Protein AF-A0A5A8DQF2-F1 (afdb_monomer)

Mean predicted aligned error: 4.68 Å

Structure (mmCIF, N/CA/C/O backbone):
data_AF-A0A5A8DQF2-F1
#
_entry.id   AF-A0A5A8DQF2-F1
#
loop_
_atom_site.group_PDB
_atom_site.id
_atom_site.type_symbol
_atom_site.label_atom_id
_atom_site.label_alt_id
_atom_site.label_comp_id
_atom_site.label_asym_id
_atom_site.label_entity_id
_atom_site.label_seq_id
_atom_site.pdbx_PDB_ins_code
_atom_site.Cartn_x
_atom_site.Cartn_y
_atom_site.Cartn_z
_atom_site.occupancy
_atom_site.B_iso_or_equiv
_atom_site.auth_seq_id
_atom_site.auth_comp_id
_atom_site.auth_asym_id
_atom_site.auth_atom_id
_atom_site.pdbx_PDB_model_num
ATOM 1 N N . MET A 1 1 ? -10.174 12.774 -14.296 1.00 44.78 1 MET A N 1
ATOM 2 C CA . MET A 1 1 ? -9.594 11.418 -14.403 1.00 44.78 1 MET A CA 1
ATOM 3 C C . MET A 1 1 ? -8.167 11.529 -14.918 1.00 44.78 1 MET A C 1
ATOM 5 O O . MET A 1 1 ? -7.975 12.053 -16.009 1.00 44.78 1 MET A O 1
ATOM 9 N N . ARG A 1 2 ? -7.167 11.088 -14.147 1.00 48.50 2 ARG A N 1
ATOM 10 C CA . ARG A 1 2 ? -5.828 10.820 -14.697 1.00 48.50 2 ARG A CA 1
ATOM 11 C C . ARG A 1 2 ? -5.944 9.467 -15.407 1.00 48.50 2 ARG A C 1
ATOM 13 O O . ARG A 1 2 ? -6.318 8.493 -14.767 1.00 48.50 2 ARG A O 1
ATOM 20 N N . LYS A 1 3 ? -5.786 9.425 -16.733 1.00 50.56 3 LYS A N 1
ATOM 21 C CA . LYS A 1 3 ? -6.021 8.202 -17.524 1.00 50.56 3 LYS A CA 1
ATOM 22 C C . LYS A 1 3 ? -5.071 7.089 -17.049 1.00 50.56 3 LYS A C 1
ATOM 24 O O . LYS A 1 3 ? -3.867 7.251 -17.199 1.00 50.56 3 LYS A O 1
ATOM 29 N N . GLY A 1 4 ? -5.608 5.994 -16.499 1.00 71.62 4 GLY A N 1
ATOM 30 C CA . GLY A 1 4 ? -4.874 4.731 -16.316 1.00 71.62 4 GLY A CA 1
ATOM 31 C C . GLY A 1 4 ? -4.881 4.086 -14.923 1.00 71.62 4 GLY A C 1
ATOM 32 O O . GLY A 1 4 ? -4.537 2.915 -14.845 1.00 71.62 4 GLY A O 1
ATOM 33 N N . ILE A 1 5 ? -5.268 4.788 -13.850 1.00 81.94 5 ILE A N 1
ATOM 34 C CA . ILE A 1 5 ? -5.358 4.234 -12.478 1.00 81.94 5 ILE A CA 1
ATOM 35 C C . ILE A 1 5 ? -6.520 4.878 -11.706 1.00 81.94 5 ILE A C 1
ATOM 37 O O . ILE A 1 5 ? -6.947 5.985 -12.052 1.00 81.94 5 ILE A O 1
ATOM 41 N N . SER A 1 6 ? -7.047 4.198 -10.681 1.00 87.69 6 SER A N 1
ATOM 42 C CA . SER A 1 6 ? -8.150 4.726 -9.865 1.00 87.69 6 SER A CA 1
ATOM 43 C C . SER A 1 6 ? -7.744 5.952 -9.034 1.00 87.69 6 SER A C 1
ATOM 45 O O . SER A 1 6 ? -6.5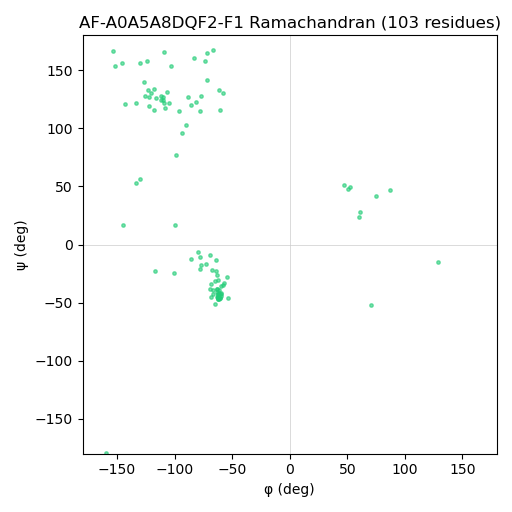65 6.269 -8.870 1.00 87.69 6 SER A O 1
ATOM 47 N N . ALA A 1 7 ? -8.739 6.644 -8.468 1.00 90.25 7 ALA A N 1
ATOM 48 C CA . ALA A 1 7 ? -8.515 7.797 -7.593 1.00 90.25 7 ALA A CA 1
ATOM 49 C C . ALA A 1 7 ? -7.774 7.447 -6.288 1.00 90.25 7 ALA A C 1
ATOM 51 O O . ALA A 1 7 ? -7.315 8.356 -5.606 1.00 90.25 7 ALA A O 1
ATOM 52 N N . ALA A 1 8 ? -7.645 6.158 -5.947 1.00 92.44 8 ALA A N 1
ATOM 53 C CA . ALA A 1 8 ? -6.979 5.682 -4.736 1.00 92.44 8 ALA A CA 1
ATOM 54 C C . ALA A 1 8 ? -5.452 5.884 -4.729 1.00 92.44 8 ALA A C 1
ATOM 56 O O . ALA A 1 8 ? -4.828 5.660 -3.691 1.00 92.44 8 ALA A O 1
ATOM 57 N N . TRP A 1 9 ? -4.864 6.283 -5.860 1.00 94.25 9 TRP A N 1
ATOM 58 C CA . TRP A 1 9 ? -3.423 6.416 -6.045 1.00 94.25 9 TRP A CA 1
ATOM 59 C C . TRP A 1 9 ? -2.986 7.873 -6.216 1.00 94.25 9 TRP A C 1
ATOM 61 O O . TRP A 1 9 ? -3.437 8.580 -7.121 1.00 94.25 9 TRP A O 1
ATOM 71 N N . ASP A 1 10 ? -2.016 8.277 -5.404 1.00 93.25 10 ASP A N 1
ATOM 72 C CA . ASP A 1 10 ? -1.278 9.529 -5.534 1.00 93.25 10 ASP A CA 1
ATOM 73 C C . ASP A 1 10 ? 0.112 9.285 -6.133 1.00 93.25 10 ASP A C 1
ATOM 75 O O . ASP A 1 10 ? 0.692 8.216 -5.970 1.00 93.25 10 ASP A O 1
ATOM 79 N N . VAL A 1 11 ? 0.677 10.295 -6.802 1.00 92.12 11 VAL A N 1
ATOM 80 C CA . VAL A 1 11 ? 2.095 10.291 -7.198 1.00 92.12 11 VAL A CA 1
ATOM 81 C C . VAL A 1 11 ? 2.876 11.065 -6.142 1.00 92.12 11 VAL A C 1
ATOM 83 O O . VAL A 1 11 ? 2.679 12.273 -6.010 1.00 92.12 11 VAL A O 1
ATOM 86 N N . VAL A 1 12 ? 3.758 10.383 -5.412 1.00 90.75 12 VAL A N 1
ATOM 87 C CA . VAL A 1 12 ? 4.570 10.958 -4.328 1.00 90.75 12 VAL A CA 1
ATOM 88 C C . VAL A 1 12 ? 6.013 10.498 -4.497 1.00 90.75 12 VAL A C 1
ATOM 90 O O . VAL A 1 12 ? 6.282 9.299 -4.519 1.00 90.75 12 VAL A O 1
ATOM 93 N N . ASP A 1 13 ? 6.951 11.439 -4.630 1.00 89.00 13 ASP A N 1
ATOM 94 C CA . ASP A 1 13 ? 8.392 11.164 -4.761 1.00 89.00 13 ASP A CA 1
ATOM 95 C C . ASP A 1 13 ? 8.712 10.063 -5.783 1.00 89.00 13 ASP A C 1
ATOM 97 O O . ASP A 1 13 ? 9.392 9.080 -5.487 1.00 89.00 13 ASP A O 1
ATOM 101 N N . HIS A 1 14 ? 8.162 10.212 -6.991 1.00 89.56 14 HIS A N 1
ATOM 102 C CA . HIS A 1 14 ? 8.331 9.271 -8.104 1.00 89.56 14 HIS A CA 1
ATOM 103 C C . HIS A 1 14 ? 7.841 7.836 -7.837 1.00 89.56 14 HIS A C 1
ATOM 105 O O . HIS A 1 14 ? 8.272 6.906 -8.516 1.00 89.56 14 HIS A O 1
ATOM 111 N N . ALA A 1 15 ? 6.918 7.664 -6.893 1.00 92.94 15 ALA A N 1
ATOM 112 C CA . ALA A 1 15 ? 6.206 6.420 -6.637 1.00 92.94 15 ALA A CA 1
ATOM 113 C C . ALA A 1 15 ? 4.690 6.635 -6.720 1.00 92.94 15 ALA A C 1
ATOM 115 O O . ALA A 1 15 ? 4.200 7.755 -6.552 1.00 92.94 15 ALA A O 1
ATOM 116 N N . LEU A 1 16 ? 3.952 5.554 -6.964 1.00 95.38 16 LEU A N 1
ATOM 117 C CA . LEU A 1 16 ? 2.508 5.521 -6.760 1.00 95.38 16 LEU A CA 1
ATOM 118 C C . LEU A 1 16 ? 2.232 5.098 -5.321 1.00 95.38 16 LEU A C 1
ATOM 120 O O . LEU A 1 16 ? 2.720 4.056 -4.892 1.00 95.38 16 LEU A O 1
ATOM 124 N N . GLU A 1 17 ? 1.447 5.878 -4.587 1.00 96.31 17 GLU A N 1
ATOM 125 C CA . GLU A 1 17 ? 1.058 5.573 -3.213 1.00 96.31 17 GLU A CA 1
ATOM 126 C C . GLU A 1 17 ? -0.455 5.466 -3.064 1.00 96.31 17 GLU A C 1
ATOM 128 O O . GLU A 1 17 ? -1.190 6.379 -3.434 1.00 96.31 17 GLU A O 1
ATOM 133 N N . ARG A 1 18 ? -0.911 4.380 -2.440 1.00 96.81 18 ARG A N 1
ATOM 134 C CA . ARG A 1 18 ? -2.284 4.218 -1.956 1.00 96.81 18 ARG A CA 1
ATOM 135 C C . ARG A 1 18 ? -2.267 4.091 -0.443 1.00 96.81 18 ARG A C 1
ATOM 137 O O . ARG A 1 18 ? -1.572 3.236 0.106 1.00 96.81 18 ARG A O 1
ATOM 144 N N . ARG A 1 19 ? -3.048 4.931 0.237 1.00 97.69 19 ARG A N 1
ATOM 145 C CA . ARG A 1 19 ? -3.153 4.959 1.703 1.00 97.69 19 ARG A CA 1
ATOM 146 C C . ARG A 1 19 ? -4.587 4.766 2.149 1.00 97.69 19 ARG A C 1
ATOM 148 O O . ARG A 1 19 ? -5.483 5.441 1.653 1.00 97.69 19 ARG A O 1
ATOM 155 N N . PHE A 1 20 ? -4.798 3.889 3.123 1.00 98.19 20 PHE A N 1
ATOM 156 C CA . PHE A 1 20 ? -6.110 3.699 3.735 1.00 98.19 20 PHE A CA 1
ATOM 157 C C . PHE A 1 20 ? -6.010 3.173 5.165 1.00 98.19 20 PHE A C 1
ATOM 159 O O . PHE A 1 20 ? -4.967 2.704 5.618 1.00 98.19 20 PHE A O 1
ATOM 166 N N . VAL A 1 21 ? -7.126 3.232 5.889 1.00 98.56 21 VAL A N 1
ATOM 167 C CA . VAL A 1 21 ? -7.251 2.626 7.219 1.00 98.56 21 VAL A CA 1
ATOM 168 C C . VAL A 1 21 ? -8.151 1.403 7.100 1.00 98.56 21 VAL A C 1
ATOM 170 O O . VAL A 1 21 ? -9.327 1.535 6.758 1.00 98.56 21 VAL A O 1
ATOM 173 N N . ALA A 1 22 ? -7.618 0.217 7.386 1.00 98.50 22 ALA A N 1
ATOM 174 C CA . ALA A 1 22 ? -8.384 -1.026 7.378 1.00 98.50 22 ALA A CA 1
ATOM 175 C C . ALA A 1 22 ? -9.351 -1.098 8.572 1.00 98.50 22 ALA A C 1
ATOM 177 O O . ALA A 1 22 ? -9.239 -0.350 9.549 1.00 98.50 22 ALA A O 1
ATOM 178 N N . LYS A 1 23 ? -10.326 -2.010 8.524 1.00 98.44 23 LYS A N 1
ATOM 179 C CA . LYS A 1 23 ? -11.293 -2.204 9.616 1.00 98.44 23 LYS A CA 1
ATOM 180 C C . LYS A 1 23 ? -10.614 -2.615 10.921 1.00 98.44 23 LYS A C 1
ATOM 182 O O . LYS A 1 23 ? -11.006 -2.148 11.986 1.00 98.44 23 LYS A O 1
ATOM 187 N N . ASN A 1 24 ? -9.599 -3.463 10.856 1.00 98.50 24 ASN A N 1
ATOM 188 C CA . ASN A 1 24 ? -8.802 -3.942 11.984 1.00 98.50 24 ASN A CA 1
ATOM 189 C C . ASN A 1 24 ? -7.457 -4.485 11.457 1.00 98.50 24 ASN A C 1
ATOM 191 O O . ASN A 1 24 ? -7.208 -4.427 10.254 1.00 98.50 24 ASN A O 1
ATOM 195 N N . PHE A 1 25 ? -6.595 -4.984 12.348 1.00 98.62 25 PHE A N 1
ATOM 196 C CA . PHE A 1 25 ? -5.290 -5.544 11.966 1.00 98.62 25 PHE A CA 1
ATOM 197 C C . PHE A 1 25 ? -5.415 -6.728 11.002 1.00 98.62 25 PHE A C 1
ATOM 199 O O . PHE A 1 25 ? -4.705 -6.772 10.006 1.00 98.62 25 PHE A O 1
ATOM 206 N N . GLN A 1 26 ? -6.363 -7.643 11.243 1.00 98.69 26 GLN A N 1
ATOM 207 C CA . GLN A 1 26 ? -6.570 -8.793 10.359 1.00 98.69 26 GLN A CA 1
ATOM 208 C C . GLN A 1 26 ? -6.970 -8.357 8.943 1.00 98.69 26 GLN A C 1
ATOM 210 O O . GLN A 1 26 ? -6.364 -8.800 7.982 1.00 98.69 26 GLN A O 1
ATOM 215 N N . ALA A 1 27 ? -7.897 -7.405 8.808 1.00 98.50 27 ALA A N 1
ATOM 216 C CA . ALA A 1 27 ? -8.282 -6.859 7.507 1.00 98.50 27 ALA A CA 1
ATOM 217 C C . ALA A 1 27 ? -7.116 -6.160 6.782 1.00 98.50 27 ALA A C 1
ATOM 219 O O . ALA A 1 27 ? -7.088 -6.137 5.554 1.00 98.50 27 ALA A O 1
ATOM 220 N N . ALA A 1 28 ? -6.165 -5.578 7.523 1.00 98.62 28 ALA A N 1
ATOM 221 C CA . ALA A 1 28 ? -4.942 -5.040 6.934 1.00 98.62 28 ALA A CA 1
ATOM 222 C C . ALA A 1 28 ? -4.043 -6.168 6.401 1.00 98.62 28 ALA A C 1
ATOM 224 O O . ALA A 1 28 ? -3.571 -6.075 5.271 1.00 98.62 28 ALA A O 1
ATOM 225 N N . LEU A 1 29 ? -3.849 -7.241 7.178 1.00 98.69 29 LEU A N 1
ATOM 226 C CA . LEU A 1 29 ? -3.092 -8.416 6.738 1.00 98.69 29 LEU A CA 1
ATOM 227 C C . LEU A 1 29 ? -3.718 -9.080 5.510 1.00 98.69 29 LEU A C 1
ATOM 229 O O . LEU A 1 29 ? -3.001 -9.358 4.555 1.00 98.69 29 LEU A O 1
ATOM 233 N N . ASP A 1 30 ? -5.036 -9.284 5.505 1.00 98.56 30 ASP A N 1
ATOM 234 C CA . ASP A 1 30 ? -5.748 -9.921 4.392 1.00 98.56 30 ASP A CA 1
ATOM 235 C C . ASP A 1 30 ? -5.561 -9.123 3.090 1.00 98.56 30 ASP A C 1
ATOM 237 O O . ASP A 1 30 ? -5.281 -9.697 2.036 1.00 98.56 30 ASP A O 1
ATOM 241 N N . ALA A 1 31 ? -5.630 -7.787 3.175 1.00 98.31 31 ALA A N 1
ATOM 242 C CA . ALA A 1 31 ? -5.341 -6.910 2.045 1.00 98.31 31 ALA A CA 1
ATOM 243 C C . ALA A 1 31 ? -3.885 -7.057 1.569 1.00 98.31 31 ALA A C 1
ATOM 245 O O . ALA A 1 31 ? -3.648 -7.202 0.372 1.00 98.31 31 ALA A O 1
ATOM 246 N N . LEU A 1 32 ? -2.910 -7.070 2.487 1.00 98.44 32 LEU A N 1
ATOM 247 C CA . LEU A 1 32 ? -1.491 -7.241 2.151 1.00 98.44 32 LEU A CA 1
ATOM 248 C C . LEU A 1 32 ? -1.193 -8.598 1.504 1.00 98.44 32 LEU A C 1
ATOM 250 O O . LEU A 1 32 ? -0.430 -8.648 0.545 1.00 98.44 32 LEU A O 1
ATOM 254 N N . VAL A 1 33 ? -1.806 -9.682 1.986 1.00 98.62 33 VAL A N 1
ATOM 255 C CA . VAL A 1 33 ? -1.682 -11.018 1.383 1.00 98.62 33 VAL A CA 1
ATOM 256 C C . VAL A 1 33 ? -2.247 -11.016 -0.037 1.00 98.62 33 VAL A C 1
ATOM 258 O O . VAL A 1 33 ? -1.597 -11.516 -0.956 1.00 98.62 33 VAL A O 1
ATOM 261 N N . GLY A 1 34 ? -3.415 -10.399 -0.242 1.00 98.56 34 GLY A N 1
ATOM 262 C CA . GLY A 1 34 ? -4.005 -10.238 -1.571 1.00 98.56 34 GLY A CA 1
ATOM 263 C C . GLY A 1 34 ? -3.116 -9.425 -2.516 1.00 98.56 34 GLY A C 1
ATOM 264 O O . GLY A 1 34 ? -2.861 -9.847 -3.645 1.00 98.56 34 GLY A O 1
ATOM 265 N N . PHE A 1 35 ? -2.580 -8.295 -2.046 1.00 98.56 35 PHE A N 1
ATOM 266 C CA . PHE A 1 35 ? -1.641 -7.484 -2.821 1.00 98.56 35 PHE A CA 1
ATOM 267 C C . PHE A 1 35 ? -0.358 -8.250 -3.151 1.00 98.56 35 PHE A C 1
ATOM 269 O O . PHE A 1 35 ? 0.102 -8.194 -4.289 1.00 98.56 35 PHE A O 1
ATOM 276 N N . GLY A 1 36 ? 0.191 -8.995 -2.188 1.00 98.38 36 GLY A N 1
ATOM 277 C CA . GLY A 1 36 ? 1.385 -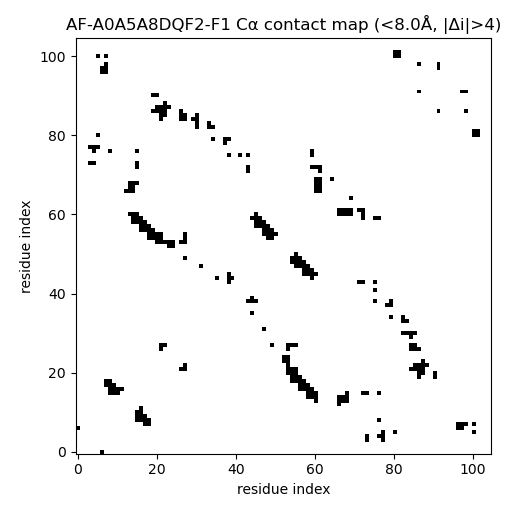9.816 -2.372 1.00 98.38 36 GLY A CA 1
ATOM 278 C C . GLY A 1 36 ? 1.201 -10.882 -3.450 1.00 98.38 36 GLY A C 1
ATOM 279 O O . GLY A 1 36 ? 2.056 -11.019 -4.320 1.00 98.38 36 GLY A O 1
ATOM 280 N N . ALA A 1 37 ? 0.060 -11.577 -3.464 1.00 98.50 37 ALA A N 1
ATOM 281 C CA . ALA A 1 37 ? -0.244 -12.572 -4.494 1.00 98.50 37 ALA A CA 1
ATOM 282 C C . ALA A 1 37 ? -0.327 -11.956 -5.904 1.00 98.50 37 ALA A C 1
ATOM 284 O O . ALA A 1 37 ? 0.210 -12.513 -6.862 1.00 98.50 37 ALA A O 1
ATOM 285 N N . VAL A 1 38 ? -0.966 -10.788 -6.037 1.00 98.38 38 VAL A N 1
ATOM 286 C CA . VAL A 1 38 ? -1.060 -10.065 -7.317 1.00 98.38 38 VAL A CA 1
ATOM 287 C C . VAL A 1 38 ? 0.306 -9.551 -7.777 1.00 98.38 38 VAL A C 1
ATOM 289 O O . VAL A 1 38 ? 0.626 -9.655 -8.961 1.00 98.38 38 VAL A O 1
ATOM 292 N N . ALA A 1 39 ? 1.104 -9.009 -6.856 1.00 98.00 39 ALA A N 1
ATOM 293 C CA . ALA A 1 39 ? 2.451 -8.517 -7.123 1.00 98.00 39 ALA A CA 1
ATOM 294 C C . ALA A 1 39 ? 3.386 -9.637 -7.601 1.00 98.00 39 ALA A C 1
ATOM 296 O O . ALA A 1 39 ? 4.064 -9.480 -8.617 1.00 98.00 39 ALA A O 1
ATOM 297 N N . GLU A 1 40 ? 3.352 -10.791 -6.930 1.00 98.19 40 GLU A N 1
ATOM 298 C CA . GLU A 1 40 ? 4.155 -11.959 -7.298 1.00 98.19 40 GLU A CA 1
ATOM 299 C C . GLU A 1 40 ? 3.779 -12.480 -8.688 1.00 98.19 40 GLU A C 1
ATOM 301 O O . GLU A 1 40 ? 4.640 -12.639 -9.550 1.00 98.19 40 GLU A O 1
ATOM 306 N N .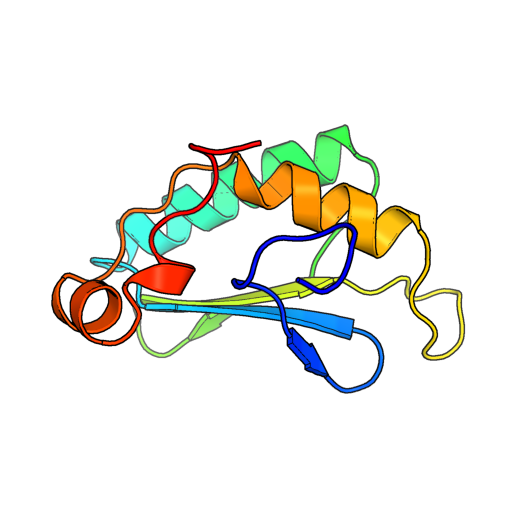 ALA A 1 41 ? 2.480 -12.634 -8.967 1.00 97.75 41 ALA A N 1
ATOM 307 C CA . ALA A 1 41 ? 2.004 -13.025 -10.294 1.00 97.75 41 ALA A CA 1
ATOM 308 C C . ALA A 1 41 ? 2.345 -11.995 -11.390 1.00 97.75 41 ALA A C 1
ATOM 310 O O . ALA A 1 41 ? 2.431 -12.342 -12.568 1.00 97.75 41 ALA A O 1
ATOM 311 N N . ALA A 1 42 ? 2.516 -10.720 -11.028 1.00 95.38 42 ALA A N 1
ATOM 312 C CA . ALA A 1 42 ? 2.922 -9.664 -11.949 1.00 95.38 42 ALA A CA 1
ATOM 313 C C . ALA A 1 42 ? 4.447 -9.556 -12.129 1.00 95.38 42 ALA A C 1
ATOM 315 O O . ALA A 1 42 ? 4.872 -8.853 -13.046 1.00 95.38 42 ALA A O 1
ATOM 316 N N . GLY A 1 43 ? 5.252 -10.210 -11.283 1.00 95.62 43 GLY A N 1
ATOM 317 C CA . GLY A 1 43 ? 6.708 -10.053 -11.265 1.00 95.62 43 GLY A CA 1
ATOM 318 C C . GLY A 1 43 ? 7.160 -8.621 -10.956 1.00 95.62 43 GLY A C 1
ATOM 319 O O . GLY A 1 43 ? 8.207 -8.195 -11.439 1.00 95.62 43 GLY A O 1
ATOM 320 N N . HIS A 1 44 ? 6.347 -7.857 -10.217 1.00 95.00 44 HIS A N 1
ATOM 321 C CA . HIS A 1 44 ? 6.631 -6.471 -9.845 1.00 95.00 44 HIS A CA 1
ATOM 322 C C . HIS A 1 44 ? 6.133 -6.213 -8.428 1.00 95.00 44 HIS A C 1
ATOM 324 O O . HIS A 1 44 ? 4.946 -6.388 -8.143 1.00 95.00 44 HIS A O 1
ATOM 330 N N . HIS A 1 45 ? 7.037 -5.828 -7.533 1.00 96.00 45 HIS A N 1
ATOM 331 C CA . HIS A 1 45 ? 6.794 -5.868 -6.093 1.00 96.00 45 HIS A CA 1
ATOM 332 C C . HIS A 1 45 ? 6.664 -4.457 -5.501 1.00 96.00 45 HIS A C 1
ATOM 334 O O . HIS A 1 45 ? 7.572 -3.645 -5.678 1.00 96.00 45 HIS A O 1
ATOM 340 N N . PRO A 1 46 ? 5.555 -4.142 -4.807 1.00 96.56 46 PRO A N 1
ATOM 341 C CA . PRO A 1 46 ? 5.414 -2.903 -4.054 1.00 96.56 46 PRO A CA 1
ATOM 342 C C . PRO A 1 46 ? 6.046 -3.011 -2.663 1.00 96.56 46 PRO A C 1
ATOM 344 O O . PRO A 1 46 ? 6.142 -4.099 -2.093 1.00 96.56 46 PRO A O 1
ATOM 347 N N . ASP A 1 47 ? 6.328 -1.863 -2.057 1.00 97.19 47 ASP A N 1
ATOM 348 C CA . ASP A 1 47 ? 6.500 -1.767 -0.613 1.00 97.19 47 ASP A CA 1
ATOM 349 C C . ASP A 1 47 ? 5.121 -1.779 0.066 1.00 97.19 47 ASP A C 1
ATOM 351 O O . ASP A 1 47 ? 4.216 -1.005 -0.277 1.00 97.19 47 ASP A O 1
ATOM 355 N N . LEU A 1 48 ? 4.957 -2.669 1.047 1.00 98.00 48 LEU A N 1
ATOM 356 C CA . LEU A 1 48 ? 3.720 -2.859 1.799 1.00 98.00 48 LEU A CA 1
ATOM 357 C C . LEU A 1 48 ? 3.957 -2.553 3.277 1.00 98.00 48 LEU A C 1
ATOM 359 O O . LEU A 1 48 ? 4.697 -3.258 3.960 1.00 98.00 48 LEU A O 1
ATOM 363 N N . HIS A 1 49 ? 3.290 -1.522 3.792 1.00 98.19 49 HIS A N 1
ATOM 364 C CA . HIS A 1 49 ? 3.446 -1.093 5.178 1.00 98.19 49 HIS A CA 1
ATOM 365 C C . HIS A 1 49 ? 2.140 -1.223 5.952 1.00 98.19 49 HIS A C 1
ATOM 367 O O . HIS A 1 49 ? 1.100 -0.735 5.510 1.00 98.19 49 HIS A O 1
ATOM 373 N N . ILE A 1 50 ? 2.228 -1.786 7.160 1.00 98.44 50 ILE A N 1
ATOM 374 C CA . ILE A 1 50 ? 1.222 -1.618 8.210 1.00 98.44 50 ILE A CA 1
ATOM 375 C C . ILE A 1 50 ? 1.853 -0.792 9.326 1.00 98.44 50 ILE A C 1
ATOM 377 O O . ILE A 1 50 ? 2.887 -1.158 9.880 1.00 98.44 50 ILE A O 1
ATOM 381 N N . THR A 1 51 ? 1.215 0.317 9.682 1.00 98.50 51 THR A N 1
ATOM 382 C CA . THR A 1 51 ? 1.626 1.164 10.808 1.00 98.50 51 THR A CA 1
ATOM 383 C C . THR A 1 51 ? 0.433 1.461 11.707 1.00 98.50 51 THR A C 1
ATOM 385 O O . THR A 1 51 ? -0.720 1.378 11.278 1.00 98.50 51 THR A O 1
ATOM 388 N N . GLY A 1 52 ? 0.693 1.781 12.979 1.00 97.94 52 GLY A N 1
ATOM 389 C CA . GLY A 1 52 ? -0.357 2.206 13.912 1.00 97.94 52 GLY A CA 1
ATOM 390 C C . GLY A 1 52 ? -1.551 1.250 13.945 1.00 97.94 52 GLY A C 1
ATOM 391 O O . GLY A 1 52 ? -2.692 1.690 13.809 1.00 97.94 52 GLY A O 1
ATOM 392 N N . PHE A 1 53 ? -1.279 -0.056 14.061 1.00 98.44 53 PHE A N 1
ATOM 393 C CA . PHE A 1 53 ? -2.249 -1.157 14.041 1.00 98.44 53 PHE A CA 1
ATOM 394 C C . PHE A 1 53 ? -2.906 -1.432 12.674 1.00 98.44 53 PHE A C 1
ATOM 396 O O . PHE A 1 53 ? -2.884 -2.563 12.216 1.00 98.44 53 PHE A O 1
ATOM 403 N N . ARG A 1 54 ? -3.496 -0.461 11.979 1.00 98.38 54 ARG A N 1
ATOM 404 C CA . ARG A 1 54 ? -4.309 -0.780 10.780 1.00 98.38 54 ARG A CA 1
ATOM 405 C C . ARG A 1 54 ? -4.231 0.248 9.657 1.00 98.38 54 ARG A C 1
ATOM 407 O O . ARG A 1 54 ? -5.103 0.267 8.789 1.00 98.38 54 ARG A O 1
ATOM 414 N N . ASN A 1 55 ? -3.224 1.115 9.688 1.00 98.75 55 ASN A N 1
ATOM 415 C CA . ASN A 1 55 ? -2.969 2.055 8.604 1.00 98.75 55 ASN A CA 1
ATOM 416 C C . ASN A 1 55 ? -2.109 1.348 7.563 1.00 98.75 55 ASN A C 1
ATOM 418 O O . ASN A 1 55 ? -1.009 0.897 7.886 1.00 98.75 55 ASN A O 1
ATOM 422 N N . VAL A 1 56 ? -2.622 1.248 6.342 1.00 98.69 56 VAL A N 1
ATOM 423 C CA . VAL A 1 56 ? -1.949 0.588 5.228 1.00 98.69 56 VAL A CA 1
ATOM 424 C C . VAL A 1 56 ? -1.444 1.639 4.253 1.00 98.69 56 VAL A C 1
ATOM 426 O O . VAL A 1 56 ? -2.204 2.518 3.838 1.00 98.69 56 VAL A O 1
ATOM 429 N N . THR A 1 57 ? -0.180 1.503 3.864 1.00 98.50 57 THR A N 1
ATOM 430 C CA . THR A 1 57 ? 0.407 2.217 2.729 1.00 98.50 57 THR A CA 1
ATOM 431 C C . THR A 1 57 ? 0.943 1.188 1.746 1.00 98.50 57 THR A C 1
ATOM 433 O O . THR A 1 57 ? 1.727 0.320 2.128 1.00 98.50 57 THR A O 1
ATOM 436 N N . VAL A 1 58 ? 0.526 1.304 0.488 1.00 98.12 58 VAL A N 1
ATOM 437 C CA . VAL A 1 58 ? 1.082 0.560 -0.644 1.00 98.12 58 VAL A CA 1
ATOM 438 C C . VAL A 1 58 ? 1.859 1.548 -1.494 1.00 98.12 58 VAL A C 1
ATOM 440 O O . VAL A 1 58 ? 1.275 2.533 -1.945 1.00 98.12 58 VAL A O 1
ATOM 443 N N . ARG A 1 59 ? 3.152 1.301 -1.704 1.00 96.94 59 ARG A N 1
ATOM 444 C CA . ARG A 1 59 ? 4.026 2.170 -2.495 1.00 96.94 59 ARG A CA 1
ATOM 445 C C . ARG A 1 59 ? 4.646 1.374 -3.641 1.00 96.94 59 ARG 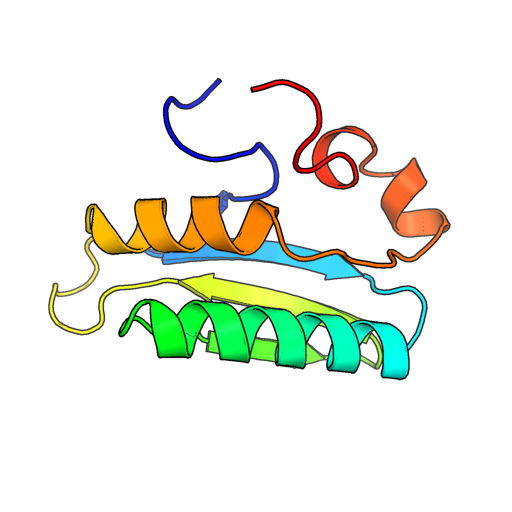A C 1
ATOM 447 O O . ARG A 1 59 ? 5.338 0.392 -3.413 1.00 96.94 59 ARG A O 1
ATOM 454 N N . ILE A 1 60 ? 4.384 1.785 -4.879 1.00 95.81 60 ILE A N 1
ATOM 455 C CA . ILE A 1 60 ? 4.899 1.134 -6.090 1.00 95.81 60 ILE A CA 1
ATOM 456 C C . ILE A 1 60 ? 5.933 2.041 -6.743 1.00 95.81 60 ILE A C 1
ATOM 458 O O . ILE A 1 60 ? 5.648 3.200 -7.053 1.00 95.81 60 ILE A O 1
ATOM 462 N N . SER A 1 61 ? 7.115 1.496 -7.007 1.00 92.62 61 SER A N 1
ATOM 463 C CA . SER A 1 61 ? 8.115 2.148 -7.845 1.00 92.62 61 SER A CA 1
ATOM 464 C C . SER A 1 61 ? 9.001 1.120 -8.536 1.00 92.62 61 SER A C 1
ATOM 466 O O . SER A 1 61 ? 9.223 0.024 -8.027 1.00 92.62 61 SER A O 1
ATOM 468 N N . THR A 1 62 ? 9.563 1.486 -9.683 1.00 86.44 62 THR A N 1
ATOM 469 C CA . THR A 1 62 ? 10.585 0.673 -10.340 1.00 86.44 62 THR A CA 1
ATOM 470 C C .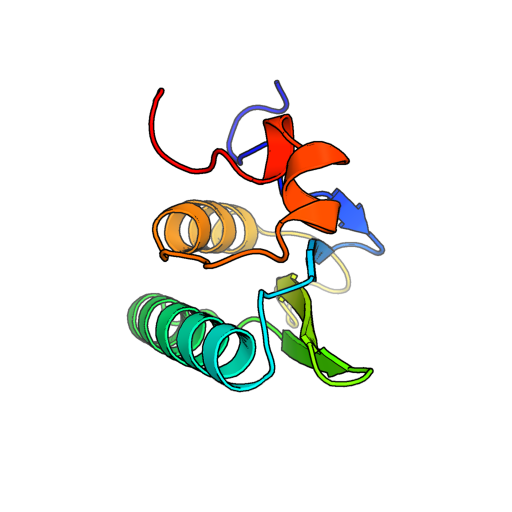 THR A 1 62 ? 11.975 1.089 -9.844 1.00 86.44 62 THR A C 1
ATOM 472 O O . THR A 1 62 ? 12.534 2.091 -10.301 1.00 86.44 62 THR A O 1
ATOM 475 N N . HIS A 1 63 ? 12.573 0.300 -8.942 1.00 73.56 63 HIS A N 1
ATOM 476 C CA . HIS A 1 63 ? 13.865 0.614 -8.301 1.00 73.56 63 HIS A CA 1
ATOM 477 C C . HIS A 1 63 ? 15.020 0.891 -9.289 1.00 73.56 63 HIS A C 1
ATOM 479 O O . HIS A 1 63 ? 15.924 1.669 -8.989 1.00 73.56 63 HIS A O 1
ATOM 485 N N . GLY A 1 64 ? 14.984 0.310 -10.494 1.00 72.69 64 GLY A N 1
ATOM 486 C CA . GLY A 1 64 ? 16.037 0.460 -11.506 1.00 72.69 64 GLY A CA 1
ATOM 487 C C . GLY A 1 64 ? 16.039 1.780 -12.292 1.00 72.69 64 GLY A C 1
ATOM 488 O O . GLY A 1 64 ? 17.003 2.054 -13.006 1.00 72.69 64 GLY A O 1
ATOM 489 N N . LEU A 1 65 ? 14.996 2.613 -12.190 1.00 74.12 65 LEU A N 1
ATOM 490 C CA . LEU A 1 65 ? 14.803 3.763 -13.092 1.00 74.12 65 LEU A CA 1
ATOM 491 C C . LEU A 1 65 ? 15.225 5.127 -12.527 1.00 74.12 65 LEU A C 1
ATOM 493 O O . LEU A 1 65 ? 14.866 6.159 -13.095 1.00 74.12 65 LEU A O 1
ATOM 497 N N . ARG A 1 66 ? 16.026 5.154 -11.451 1.00 73.00 66 ARG A N 1
ATOM 498 C CA . ARG A 1 66 ? 16.567 6.394 -10.849 1.00 73.00 66 ARG A CA 1
ATOM 499 C C . ARG A 1 66 ? 15.478 7.434 -10.535 1.00 73.00 66 ARG A C 1
ATOM 501 O O . ARG A 1 66 ? 15.600 8.594 -10.920 1.00 73.00 66 ARG A O 1
ATOM 508 N N . GLY A 1 67 ? 14.404 7.014 -9.866 1.00 71.00 67 GLY A N 1
ATOM 509 C CA . GLY A 1 67 ? 13.308 7.916 -9.498 1.00 71.00 67 GLY A CA 1
ATOM 510 C C . GLY A 1 67 ? 12.410 8.283 -10.679 1.00 71.00 67 GLY A C 1
ATOM 511 O O . GLY A 1 67 ? 12.023 9.435 -10.835 1.00 71.00 67 GLY A O 1
ATOM 512 N N . LYS A 1 68 ? 12.082 7.320 -11.544 1.00 81.56 68 LYS A N 1
ATOM 513 C CA . LYS A 1 68 ? 11.048 7.490 -12.570 1.00 81.56 68 LYS A CA 1
ATOM 514 C C . LYS A 1 68 ? 10.035 6.364 -12.471 1.00 81.56 68 L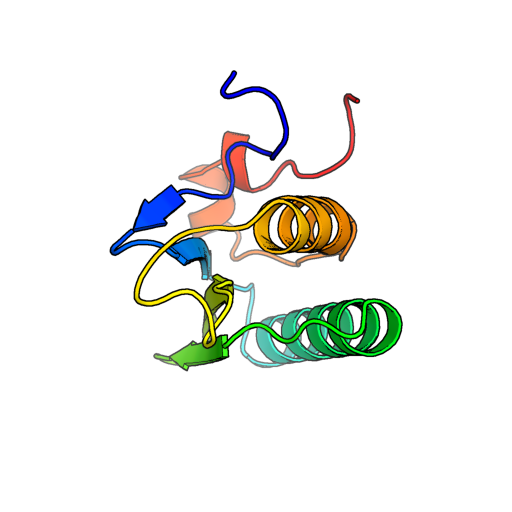YS A C 1
ATOM 516 O O . LYS A 1 68 ? 10.417 5.209 -12.301 1.00 81.56 68 LYS A O 1
ATOM 521 N N . LEU A 1 69 ? 8.767 6.723 -12.646 1.00 88.69 69 LEU A N 1
ATOM 522 C CA . LEU A 1 69 ? 7.694 5.756 -12.827 1.00 88.69 69 LEU A CA 1
ATOM 523 C C . LEU A 1 69 ? 7.795 5.109 -14.210 1.00 88.69 69 LEU A C 1
ATOM 525 O O . LEU A 1 69 ? 8.102 5.773 -15.205 1.00 88.69 69 LEU A O 1
ATOM 529 N N . SER A 1 70 ? 7.501 3.820 -14.262 1.00 90.56 70 SER A N 1
ATOM 530 C CA . SER A 1 70 ? 7.356 3.032 -15.476 1.00 90.56 70 SER A CA 1
ATOM 531 C C . SER A 1 70 ? 5.897 2.664 -15.714 1.00 90.56 70 SER A C 1
ATOM 533 O O . SER A 1 70 ? 5.062 2.723 -14.816 1.00 90.56 70 SER A O 1
ATOM 535 N N . VAL A 1 71 ? 5.595 2.205 -16.928 1.00 91.00 71 VAL A N 1
ATOM 536 C CA . VAL A 1 71 ? 4.281 1.635 -17.258 1.00 91.00 71 VAL A CA 1
ATOM 537 C C . VAL A 1 71 ? 3.937 0.445 -16.349 1.00 91.00 71 VAL A C 1
ATOM 539 O O . VAL A 1 71 ? 2.776 0.287 -15.981 1.00 91.00 71 VAL A O 1
ATOM 542 N N . ASN A 1 72 ? 4.929 -0.344 -15.921 1.00 91.81 72 AS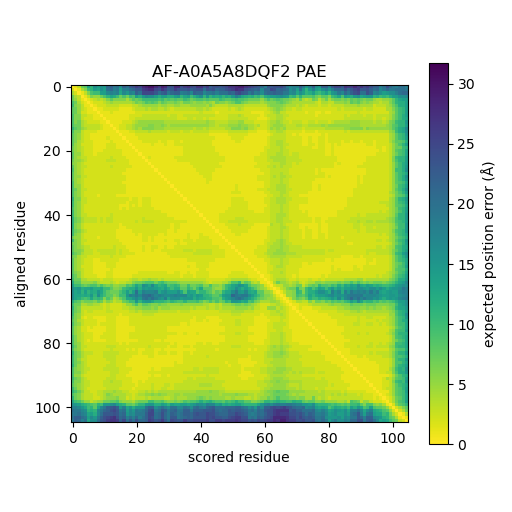N A N 1
ATOM 543 C CA . ASN A 1 72 ? 4.705 -1.483 -15.027 1.00 91.81 72 ASN A CA 1
ATOM 544 C C . ASN A 1 72 ? 4.190 -1.046 -13.651 1.00 91.81 72 ASN A C 1
ATOM 546 O O . ASN A 1 72 ? 3.375 -1.758 -13.066 1.00 91.81 72 ASN A O 1
ATOM 550 N N . ASP A 1 73 ? 4.588 0.138 -13.171 1.00 93.94 73 ASP A N 1
ATOM 551 C CA . ASP A 1 73 ? 4.077 0.689 -11.912 1.00 93.94 73 ASP A CA 1
ATOM 552 C C . ASP A 1 73 ? 2.564 0.948 -12.005 1.00 93.94 73 ASP A C 1
ATOM 554 O O . ASP A 1 73 ? 1.801 0.549 -11.126 1.00 93.94 73 ASP A O 1
ATOM 558 N N . PHE A 1 74 ? 2.112 1.545 -13.114 1.00 93.94 74 PHE A N 1
ATOM 559 C CA . PHE A 1 74 ? 0.690 1.804 -13.364 1.00 93.94 74 PHE A CA 1
ATOM 560 C C . PHE A 1 74 ? -0.109 0.518 -13.617 1.00 93.94 74 PHE A C 1
ATOM 562 O O . PHE A 1 74 ? -1.236 0.395 -13.138 1.00 93.94 74 PHE A O 1
ATOM 569 N N . ILE A 1 75 ? 0.468 -0.460 -14.328 1.00 93.88 75 ILE A N 1
ATOM 570 C CA . ILE A 1 75 ? -0.168 -1.770 -14.545 1.00 93.88 75 ILE A CA 1
ATOM 571 C C . ILE A 1 75 ? -0.382 -2.482 -13.208 1.00 93.88 75 ILE A C 1
ATOM 573 O O . ILE A 1 75 ? -1.475 -2.990 -12.958 1.00 93.88 75 ILE A O 1
ATOM 577 N N . LEU A 1 76 ? 0.636 -2.521 -12.344 1.00 95.94 76 LEU A N 1
ATOM 578 C CA . LEU A 1 76 ? 0.504 -3.133 -11.026 1.00 95.94 76 LEU A CA 1
ATOM 579 C C . LEU A 1 76 ? -0.548 -2.400 -10.188 1.00 95.94 76 LEU A C 1
ATOM 581 O O . LEU A 1 76 ? -1.431 -3.057 -9.648 1.00 95.94 76 LEU A O 1
ATOM 585 N N . ALA A 1 77 ? -0.518 -1.064 -10.143 1.00 95.88 77 ALA A N 1
ATOM 586 C CA . ALA A 1 77 ? -1.516 -0.266 -9.428 1.00 95.88 77 ALA A CA 1
ATOM 587 C C . ALA A 1 77 ? -2.952 -0.614 -9.857 1.00 95.88 77 ALA A C 1
ATOM 589 O O . ALA A 1 77 ? -3.807 -0.875 -9.011 1.00 95.88 77 ALA A O 1
ATOM 590 N N . SER A 1 78 ? -3.193 -0.711 -11.169 1.00 94.50 78 SER A N 1
ATOM 591 C CA . SER A 1 78 ? -4.493 -1.109 -11.718 1.00 94.50 78 SER A CA 1
ATOM 592 C C . SER A 1 78 ? -4.891 -2.539 -11.333 1.00 94.50 78 SER A C 1
ATOM 594 O O . SER A 1 78 ? -6.056 -2.774 -11.022 1.00 94.50 78 SER A O 1
ATOM 596 N N . LYS A 1 79 ? -3.955 -3.498 -11.299 1.00 95.19 79 LYS A N 1
ATOM 597 C CA . LYS A 1 79 ? -4.246 -4.869 -10.842 1.00 95.19 79 LYS A CA 1
ATOM 598 C C . LYS A 1 79 ? -4.588 -4.923 -9.349 1.00 95.19 79 LYS A C 1
ATOM 600 O O . LYS A 1 79 ? -5.490 -5.659 -8.958 1.00 95.19 79 LYS A O 1
ATOM 605 N N . LEU A 1 80 ? -3.894 -4.140 -8.518 1.00 96.12 80 LEU A N 1
ATOM 606 C CA . LEU A 1 80 ? -4.143 -4.077 -7.073 1.00 96.12 80 LEU A CA 1
ATOM 607 C C . LEU A 1 80 ? -5.499 -3.442 -6.728 1.00 96.12 80 LEU A C 1
ATOM 609 O O . LEU A 1 80 ? -6.038 -3.710 -5.655 1.00 96.12 80 LEU A O 1
ATOM 613 N N . ASP A 1 81 ? -6.089 -2.649 -7.625 1.00 93.94 81 ASP A N 1
ATOM 614 C CA . ASP A 1 81 ? -7.447 -2.124 -7.438 1.00 93.94 81 ASP A CA 1
ATOM 615 C C . ASP A 1 81 ? -8.517 -3.228 -7.410 1.00 93.94 81 ASP A C 1
ATOM 617 O O . ASP A 1 81 ? -9.560 -3.034 -6.792 1.00 93.94 81 ASP A O 1
ATOM 621 N N . GLY A 1 82 ? -8.242 -4.398 -7.999 1.00 93.12 82 GLY A N 1
ATOM 622 C CA . GLY A 1 82 ? -9.127 -5.564 -7.951 1.00 93.12 82 GLY A CA 1
ATOM 623 C C . GLY A 1 82 ? -9.056 -6.376 -6.652 1.00 93.12 82 GLY A C 1
ATOM 624 O O . GLY A 1 82 ? -9.840 -7.307 -6.479 1.00 93.12 82 GLY A O 1
ATOM 625 N N . VAL A 1 83 ? -8.131 -6.063 -5.736 1.00 95.44 83 VAL A N 1
ATOM 626 C 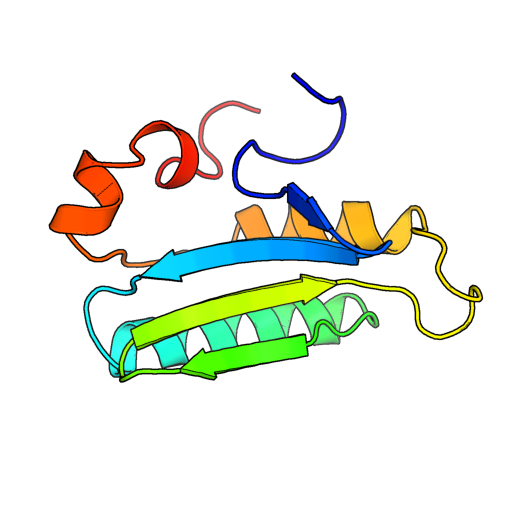CA . VAL A 1 83 ? -8.024 -6.764 -4.448 1.00 95.44 83 VAL A CA 1
ATOM 627 C C . VAL A 1 83 ? -9.058 -6.196 -3.467 1.00 95.44 83 VAL A C 1
ATOM 629 O O . VAL A 1 83 ? -9.029 -4.995 -3.179 1.00 95.44 83 VAL A O 1
ATOM 632 N N . PRO A 1 84 ? -9.957 -7.030 -2.908 1.00 94.69 84 PRO A N 1
ATOM 633 C CA . PRO A 1 84 ? -10.936 -6.574 -1.931 1.00 94.69 84 PRO A CA 1
ATOM 634 C C . PRO A 1 84 ? -10.267 -6.024 -0.670 1.00 94.69 84 PRO A C 1
ATOM 636 O O . PRO A 1 84 ? -9.404 -6.667 -0.074 1.00 94.69 84 PRO A O 1
ATOM 639 N N . VAL A 1 85 ? -10.718 -4.853 -0.220 1.00 96.06 85 VAL A N 1
ATOM 640 C CA . VAL A 1 85 ? -10.246 -4.233 1.022 1.00 96.06 85 VAL A CA 1
ATOM 641 C C . VAL A 1 85 ? -11.426 -3.923 1.929 1.00 96.06 85 VAL A C 1
ATOM 643 O O . VAL A 1 85 ? -12.377 -3.243 1.543 1.00 96.06 85 VAL A O 1
ATOM 646 N N . VAL A 1 86 ? -11.342 -4.374 3.181 1.00 97.38 86 VAL A N 1
ATOM 647 C CA . VAL A 1 86 ? -12.324 -4.037 4.215 1.00 97.38 86 VAL A CA 1
ATOM 648 C C . VAL A 1 86 ? -11.839 -2.811 4.987 1.00 97.38 86 VAL A C 1
ATOM 650 O O . VAL A 1 86 ? -11.046 -2.907 5.927 1.00 97.38 86 VAL A O 1
ATOM 653 N N . TYR A 1 87 ? -12.325 -1.637 4.591 1.00 98.00 87 TYR A N 1
ATOM 654 C CA . TYR A 1 87 ? -11.944 -0.361 5.197 1.00 98.00 87 TYR A CA 1
ATOM 655 C C . TYR A 1 87 ? -12.561 -0.136 6.585 1.00 98.00 87 TYR A C 1
ATOM 657 O O . TYR A 1 87 ? -13.610 -0.675 6.946 1.00 98.00 87 TYR A O 1
ATOM 665 N N . SER A 1 88 ? -11.932 0.740 7.366 1.00 98.00 88 SER A N 1
ATOM 666 C CA . SER A 1 88 ? -12.539 1.359 8.544 1.00 98.00 88 SER A CA 1
ATOM 667 C C . SER A 1 88 ? -13.812 2.110 8.132 1.00 98.00 88 SER A C 1
ATOM 669 O O . SER A 1 88 ? -13.741 2.947 7.231 1.00 98.00 88 SER A O 1
ATOM 671 N N . PRO A 1 89 ? -14.960 1.908 8.811 1.00 97.12 89 PRO A N 1
ATOM 672 C CA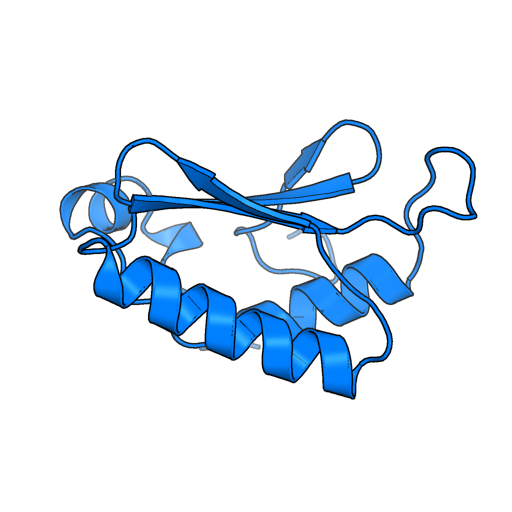 . PRO A 1 89 ? -16.195 2.618 8.475 1.00 97.12 89 PRO A CA 1
ATOM 673 C C . PRO A 1 89 ? -16.058 4.141 8.534 1.00 97.12 89 PRO A C 1
ATOM 675 O O . PRO A 1 89 ? -16.663 4.848 7.735 1.00 97.12 89 PRO A O 1
ATOM 678 N N . LYS A 1 90 ? -15.251 4.657 9.471 1.00 97.50 90 LYS A N 1
ATOM 679 C CA . LYS A 1 90 ? -14.959 6.092 9.553 1.00 97.50 90 LYS A CA 1
ATOM 680 C C . LYS A 1 90 ? -14.192 6.557 8.313 1.00 97.50 90 LYS A C 1
ATOM 682 O O . LYS A 1 90 ? -14.633 7.489 7.655 1.00 97.50 90 LYS A O 1
ATOM 687 N N . TRP A 1 91 ? -13.106 5.860 7.975 1.00 97.38 91 TRP A N 1
ATOM 688 C CA . TRP A 1 91 ? -12.262 6.216 6.834 1.00 97.38 91 TRP A CA 1
ATOM 689 C C . TRP A 1 91 ? -13.040 6.160 5.517 1.00 97.38 91 TRP A C 1
ATOM 691 O O . TRP A 1 91 ? -12.931 7.075 4.712 1.00 97.38 91 TRP A O 1
ATOM 701 N N . ALA A 1 92 ? -13.877 5.137 5.328 1.00 96.06 92 ALA A N 1
ATOM 702 C CA . ALA A 1 92 ? -14.694 4.991 4.126 1.00 96.06 92 ALA A CA 1
ATOM 703 C C . ALA A 1 92 ? -15.713 6.131 3.957 1.00 96.06 92 ALA A C 1
ATOM 705 O O . ALA A 1 92 ? -15.911 6.605 2.844 1.00 96.06 92 ALA A O 1
ATOM 706 N N . ARG A 1 93 ? -16.328 6.614 5.049 1.00 95.88 93 ARG A N 1
ATOM 707 C CA . ARG A 1 93 ? -17.233 7.779 5.001 1.00 95.88 93 ARG A CA 1
ATOM 708 C C . ARG A 1 93 ? -16.508 9.083 4.687 1.00 95.88 93 ARG A C 1
ATOM 710 O O . ARG A 1 93 ? -17.088 9.953 4.052 1.00 95.88 93 ARG A O 1
ATOM 717 N N . GLU A 1 94 ? -15.271 9.222 5.151 1.00 96.00 94 GLU A N 1
ATOM 718 C CA . GLU A 1 94 ? -14.429 10.395 4.888 1.00 96.00 94 GLU A CA 1
ATOM 719 C C . GLU A 1 94 ? -13.812 10.360 3.477 1.00 96.00 94 GLU A C 1
ATOM 721 O O . GLU A 1 94 ? -13.442 11.404 2.949 1.00 96.00 94 GLU A O 1
ATOM 726 N N . ASN A 1 95 ? -13.728 9.177 2.852 1.00 94.94 95 ASN A N 1
ATOM 727 C CA . ASN A 1 95 ? -13.080 8.949 1.556 1.00 94.94 95 ASN A CA 1
ATOM 728 C C . ASN A 1 95 ? -13.943 8.090 0.600 1.00 94.94 95 ASN A C 1
ATOM 730 O O . ASN A 1 95 ? -13.463 7.073 0.084 1.00 94.94 95 ASN A O 1
ATOM 734 N N . PRO A 1 96 ? -15.215 8.447 0.346 1.00 89.69 96 PRO A N 1
ATOM 735 C CA . PRO A 1 96 ? -16.156 7.591 -0.387 1.00 89.69 96 PRO A CA 1
ATOM 736 C C . PRO A 1 96 ? -15.694 7.245 -1.814 1.00 89.69 96 PRO A C 1
ATOM 738 O O . PRO A 1 96 ? -15.871 6.118 -2.273 1.00 89.69 96 PRO A O 1
ATOM 741 N N . GLN A 1 97 ? -15.030 8.184 -2.486 1.00 86.31 97 GLN A N 1
ATOM 742 C CA . GLN A 1 97 ? -14.459 8.032 -3.827 1.00 86.31 97 GLN A CA 1
ATOM 743 C C . GLN A 1 97 ? -13.199 7.150 -3.877 1.00 86.31 97 GLN A C 1
ATOM 745 O O . GLN A 1 97 ? -12.794 6.729 -4.954 1.00 86.31 97 GLN A O 1
ATOM 750 N N . LEU A 1 98 ? -12.551 6.907 -2.731 1.00 85.88 98 LEU A N 1
ATOM 751 C CA . LEU A 1 98 ? -11.347 6.067 -2.626 1.00 85.88 98 LEU A CA 1
ATOM 752 C C . LEU A 1 98 ? -11.678 4.658 -2.121 1.00 85.88 98 LEU A C 1
ATOM 754 O O . LEU A 1 98 ? -10.932 3.714 -2.366 1.00 85.88 98 LEU A O 1
ATOM 758 N N . ALA A 1 99 ? -12.794 4.516 -1.403 1.00 75.75 99 ALA A N 1
ATOM 759 C CA . ALA A 1 99 ? -13.293 3.233 -0.921 1.00 75.75 99 ALA A CA 1
ATOM 760 C C . ALA A 1 99 ? -13.988 2.408 -2.022 1.00 75.75 99 ALA A C 1
ATOM 762 O O . ALA A 1 99 ? -14.155 1.199 -1.873 1.00 75.75 99 ALA A O 1
ATOM 763 N N . THR A 1 100 ? -14.379 3.048 -3.124 1.00 65.00 100 THR A N 1
ATOM 764 C CA . THR A 1 100 ? -15.068 2.448 -4.273 1.00 65.00 100 THR A CA 1
ATOM 765 C C . THR A 1 100 ? -14.065 2.148 -5.394 1.00 65.00 100 THR A C 1
ATOM 767 O O . THR A 1 100 ? -13.941 2.883 -6.366 1.00 65.00 100 THR A O 1
ATOM 770 N N . GLY A 1 101 ? -13.286 1.075 -5.242 1.00 53.03 101 GLY A N 1
ATOM 771 C CA . GLY A 1 101 ? -12.371 0.593 -6.283 1.00 53.03 101 GLY A CA 1
ATOM 772 C C . GLY A 1 101 ? -12.921 -0.660 -6.963 1.00 53.03 101 GLY A C 1
ATOM 773 O O . GLY A 1 101 ? -13.128 -1.649 -6.270 1.00 53.03 101 GLY A O 1
ATOM 774 N N . ALA A 1 102 ? -13.109 -0.593 -8.289 1.00 42.81 102 ALA A N 1
ATOM 775 C CA . ALA A 1 102 ? -13.501 -1.660 -9.231 1.00 42.81 102 ALA A CA 1
ATOM 776 C C . ALA A 1 102 ? -15.007 -1.957 -9.459 1.00 42.81 102 ALA A C 1
ATOM 778 O O . ALA A 1 102 ? -15.386 -3.123 -9.507 1.00 42.81 102 ALA A O 1
ATOM 779 N N . ALA A 1 103 ? -15.863 -0.944 -9.673 1.00 33.75 103 ALA A N 1
ATOM 780 C CA . ALA A 1 103 ? -17.217 -1.184 -10.219 1.00 33.75 103 ALA A CA 1
ATOM 781 C C . ALA A 1 103 ? -17.520 -0.538 -11.588 1.00 33.75 103 ALA A C 1
ATOM 783 O O . ALA A 1 103 ? -18.362 -1.072 -12.298 1.00 33.75 103 ALA A O 1
ATOM 784 N N . ASP A 1 104 ? -16.825 0.527 -12.008 1.00 30.69 104 ASP A N 1
ATOM 785 C CA . ASP A 1 104 ? -17.239 1.304 -13.194 1.00 30.69 104 ASP A CA 1
ATOM 786 C C . ASP A 1 104 ? -16.101 1.547 -14.210 1.00 30.69 104 ASP A C 1
ATOM 788 O O . ASP A 1 104 ? -15.790 2.692 -14.551 1.00 30.69 104 ASP A O 1
ATOM 792 N N . ALA A 1 105 ? -15.461 0.478 -14.693 1.00 32.06 105 ALA A N 1
ATOM 793 C CA . ALA A 1 105 ? -14.592 0.527 -15.874 1.00 32.06 105 ALA A CA 1
ATOM 794 C C . ALA A 1 105 ? -14.889 -0.638 -16.822 1.00 32.06 105 ALA A C 1
ATOM 796 O O . ALA A 1 105 ? -14.990 -1.780 -16.321 1.00 32.06 105 ALA A O 1
#

Foldseek 3Di:
DPPQAAPQWDQDQLKTKGKAFAQFLVLLVLLVVQLQVLCVVLVFDWDWDDDPGGIIMTIGADPPPVSHHDPSRSVSNLSSLPRDGHGHPVRCVVCVRNNDGPDDD

Solvent-accessible surface area (backbone atoms only — not comparable to full-atom values): 6041 Å² total; per-residue (Å²): 132,70,91,74,55,64,81,48,55,46,83,54,93,46,22,42,36,33,73,51,42,27,58,37,50,65,40,36,50,55,33,50,54,47,43,48,54,54,22,61,78,65,76,51,72,60,52,80,45,78,44,92,73,21,35,37,39,41,39,32,50,46,86,88,53,81,70,36,71,49,72,66,42,46,53,50,54,44,57,50,41,71,49,77,70,52,53,20,71,67,52,35,71,78,34,55,74,51,64,65,60,80,84,89,129

Organism: Cafeteria roenbergensis (NCBI:txid33653)

pLDDT: mean 89.47, std 15.56, range [30.69, 98.75]

Nearest PDB structures (foldseek):
  3hxa-assembly1_D  TM=8.814E-01  e=4.391E-05  Rattus norvegicus
  4c45-assembly1_A  TM=8.608E-01  e=1.533E-04  Homo sapiens
  4low-assembly1_A  TM=7.688E-01  e=3.078E-03  Thiomonas intermedia K12
  4low-assembly1_B  TM=6.669E-01  e=8.905E-03  Thiomonas intermedia K12
  8fg6-assembly1_B  TM=6.347E-01  e=1.680E-01  synthetic construct

Secondary structure (DSSP, 8-state):
--TTS-TT-EEETTEEEEEEEBSSHHHHHHHHHHHHHHHHHHT---EEEEETTTEEEEEE--GGGSS---HHHHHHHHHHTTS---B-HHHHHH-HHHH--SS--

Sequence (105 aa):
MRKGISAAWDVVDHALERRFVAKNFQAALDALVGFGAVAEAAGHHPDLHITGFRNVTVRISTHGLRGKLSVNDFILASKLDGVPVVYSPKWARENPQLATGAADA

Radius of gyration: 13.15 Å; Cα contacts (8 Å, |Δi|>4): 164; chains: 1; bounding box: 34×24×32 Å

InterPro domains:
  IPR001533 Pterin 4 alpha carbinolamine dehydratase [PF01329] (8-82)
  IPR001533 Pterin 4 alpha carbinolamine dehydratase [PTHR12599] (8-93)
  IPR036428 Pterin 4 alpha carbinolamine dehydratase superfamily [G3DSA:3.30.1360.20] (3-85)
  IPR036428 Pterin 4 alpha carbinolamine dehydratase superfamily [SSF55248] (9-83)